Protein 2QR3 (pdb70)

Radius of gyration: 12.75 Å; Cα contacts (8 Å, |Δi|>4): 205; chains: 1; bounding box: 30×34×29 Å

B-factor: mean 24.42, std 6.87, range [12.03, 46.84]

Organism: Bacteroides fragilis (strain YCH46) (NCBI:txid295405)

Secondary structure (DSSP, 8-state):
---EEEEE-S-HHHHHHHHHHHTTTSSEEEEE--HHHHHHHHHHS-EEEEEEETTTT---HHHHHHHHHHH-TT--EEEEEEGGGHHHHHHHHHTT--EEEEESPPHHHHHHHHHHHHT--

InterPro domains:
  IPR001789 Signal transduction response regulator, receiver domain [PF00072] (4-118)
  IPR001789 Signal transduction response regulator, receiver domain [PS50110] (3-122)
  IPR001789 Signal transduction response regulator, receiver domain [SM00448] (2-118)
  IPR002078 RNA polymerase sigma factor 54 interaction domain [PF00158] (146-310)
  IPR002078 RNA polymerase sigma factor 54 interaction domain [PS50045] (144-373)
  IPR002197 DNA binding HTH domain, Fis-type [PF02954] (400-441)
  IPR002197 DNA binding HTH domain, Fis-type [PR01590] (407-424)
  IPR002197 DNA binding HTH domain, Fis-type [PR01590] (424-443)
  IPR003593 AAA+ ATPase domain [SM00382] (164-307)
  IPR009057 Homedomain-like superfamily [SSF46689] (357-443)
  IPR011006 CheY-like superfamily [SSF52172] (2-188)
  IPR027417 P-loop containing nucleoside triphosphate hydrolase [G3DSA:3.40.50.300] (145-315)
  IPR027417 P-loop containing nucleoside triphosphate hydrolase [SSF52540] (145-385)
  IPR058031 NorR-like, AAA+ ATPase lid domain [PF25601] (316-399)

CATH classification: 3.40.50.2300

Sequence (121 aa):
SLGTIIIVDDNKGVLTAVQLLLKNHFSKVITLSSPVSLSTVLREENNPEVVLLDMNFTSNEGLFWLHEIKRQYRDLPVVLFTAYADIDLAVRGIKEGASDFVVKPWDNQKLLE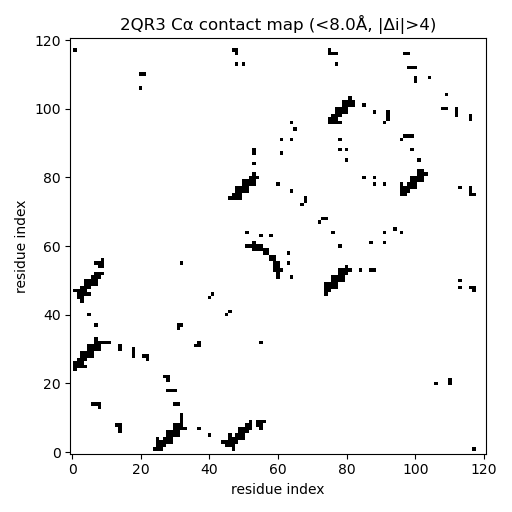TLLNNAASQA

Foldseek 3Di:
DAEEEEEEDPDVVVVVVVCVLCVPPYPYYHYDQDPVVVVVCLVPGPHLEYEAEQARPVVGRLVVLLVSCVVVVLHAYEYEEEPVCVVVNVVSVVVPHQYYAYPVGDSVVVNVSRVVSSDDD

Structure (mmCIF, N/CA/C/O backbone):
data_2QR3
#
_entry.id   2QR3
#
_cell.length_a   56.044
_cell.length_b   56.044
_cell.length_c   73.622
_cell.angle_alpha   90.000
_cell.angle_beta   90.000
_cell.angle_gamma   120.000
#
_symmetry.space_group_name_H-M   'P 31 2 1'
#
loop_
_entity.id
_entity.type
_entity.pdbx_description
1 polymer 'Two-component system response regulator'
2 water water
#
loop_
_atom_site.group_PDB
_atom_site.id
_atom_site.type_symbol
_atom_site.label_atom_id
_atom_site.label_alt_id
_atom_site.label_comp_id
_atom_site.label_asym_id
_atom_site.label_entity_id
_atom_site.label_seq_id
_atom_site.pdbx_PDB_ins_code
_atom_site.Cartn_x
_atom_site.Cartn_y
_atom_site.Cartn_z
_atom_site.occupancy
_atom_site.B_iso_or_equiv
_atom_site.auth_seq_id
_atom_site.auth_comp_id
_atom_site.auth_asym_id
_atom_site.auth_atom_id
_atom_site.pdbx_PDB_model_num
ATOM 1 N N . SER A 1 2 ? -14.405 -3.285 26.896 1.00 34.16 0 SER A N 1
ATOM 2 C CA . SER A 1 2 ? -14.784 -2.702 28.234 1.00 34.20 0 SER A CA 1
ATOM 3 C C . SER A 1 2 ? -15.031 -1.196 28.110 1.00 33.99 0 SER A C 1
ATOM 4 O O . SER A 1 2 ? -14.743 -0.6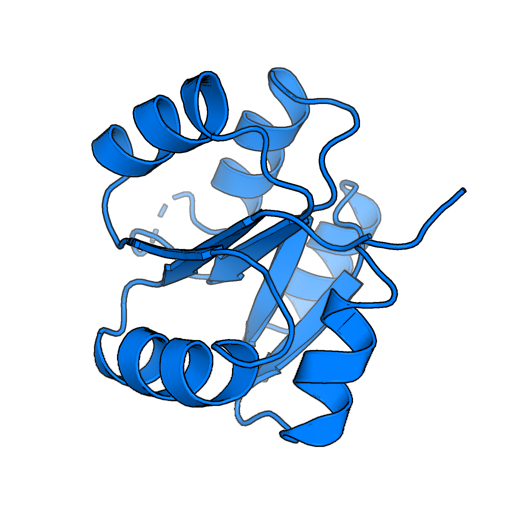14 27.054 1.00 34.64 0 SER A O 1
ATOM 7 N N . LEU A 1 3 ? -15.548 -0.577 29.176 1.00 33.15 1 LEU A N 1
ATOM 8 C CA . LEU A 1 3 ? -15.804 0.882 29.224 1.00 32.64 1 LEU A CA 1
ATOM 9 C C . LEU A 1 3 ? -14.913 1.595 30.213 1.00 31.14 1 LEU A C 1
ATOM 10 O O . LEU A 1 3 ? -14.948 1.308 31.408 1.00 31.58 1 LEU A O 1
ATOM 15 N N . GLY A 1 4 ? -14.155 2.562 29.721 1.00 28.80 2 GLY A N 1
ATOM 16 C CA . GLY A 1 4 ? -13.189 3.249 30.549 1.00 26.87 2 GLY A CA 1
ATOM 17 C C . GLY A 1 4 ? -13.777 4.518 31.105 1.00 25.46 2 GLY A C 1
ATOM 18 O O . GLY A 1 4 ? -14.818 4.498 31.753 1.00 25.13 2 GLY A O 1
ATOM 19 N N . THR A 1 5 ? -13.094 5.622 30.830 1.00 22.84 3 THR A N 1
ATOM 20 C CA . THR A 1 5 ? -13.338 6.863 31.523 1.00 21.32 3 THR A CA 1
ATOM 21 C C . THR A 1 5 ? -14.263 7.767 30.714 1.00 19.88 3 THR A C 1
ATOM 22 O O . THR A 1 5 ? -14.169 7.806 29.494 1.00 19.56 3 THR A O 1
ATOM 26 N N . ILE A 1 6 ? -15.153 8.484 31.410 1.00 17.47 4 ILE A N 1
ATOM 27 C CA . ILE A 1 6 ? -15.950 9.565 30.790 1.00 16.38 4 ILE A CA 1
ATOM 28 C C . ILE A 1 6 ? -15.649 10.862 31.516 1.00 15.70 4 ILE A C 1
ATOM 29 O O . ILE A 1 6 ? -15.461 10.859 32.732 1.00 15.68 4 ILE A O 1
ATOM 34 N N . ILE A 1 7 ? -15.575 11.963 30.772 1.00 14.83 5 ILE A N 1
ATOM 35 C CA . ILE A 1 7 ? -15.384 13.289 31.376 1.00 15.17 5 ILE A CA 1
ATOM 36 C C . ILE A 1 7 ? -16.723 14.046 31.165 1.00 15.16 5 ILE A C 1
ATOM 37 O O . ILE A 1 7 ? -17.254 14.092 30.050 1.00 16.25 5 ILE A O 1
ATOM 42 N N . ILE A 1 8 ? -17.247 14.625 32.239 1.00 14.74 6 ILE A N 1
ATOM 43 C CA . ILE A 1 8 ? -18.425 15.498 32.168 1.00 15.18 6 ILE A CA 1
ATOM 44 C C . ILE A 1 8 ? -18.015 16.934 32.491 1.00 15.62 6 ILE A C 1
ATOM 45 O O . ILE A 1 8 ? -17.392 17.198 33.547 1.00 16.35 6 ILE A O 1
ATOM 50 N N . VAL A 1 9 ? -18.366 17.847 31.594 1.00 15.50 7 VAL A N 1
ATOM 51 C CA . VAL A 1 9 ? -17.924 19.226 31.661 1.00 16.38 7 VAL A CA 1
ATOM 52 C C . VAL A 1 9 ? -19.206 20.047 31.757 1.00 16.90 7 VAL A C 1
ATOM 53 O O . VAL A 1 9 ? -19.997 20.093 30.806 1.00 16.30 7 VAL A O 1
ATOM 57 N N . ASP A 1 10 ? -19.409 20.715 32.888 1.00 17.14 8 ASP A N 1
ATOM 58 C CA . ASP A 1 10 ? -20.648 21.511 33.048 1.00 18.44 8 ASP A CA 1
ATOM 59 C C . ASP A 1 10 ? -20.413 22.585 34.113 1.00 19.60 8 ASP A C 1
ATOM 60 O O . ASP A 1 10 ? -19.684 22.347 35.086 1.00 19.78 8 ASP A O 1
ATOM 65 N N . ASP A 1 11 ? -21.019 23.753 33.897 1.00 21.40 9 ASP A N 1
ATOM 66 C CA . ASP A 1 11 ? -20.950 24.900 34.812 1.00 22.40 9 ASP A CA 1
ATOM 67 C C . ASP A 1 11 ? -21.798 24.669 36.058 1.00 22.93 9 ASP A C 1
ATOM 68 O O . ASP A 1 11 ? -21.587 25.332 37.083 1.00 24.27 9 ASP A O 1
ATOM 73 N N . ASN A 1 12 ? -22.758 23.753 35.956 1.00 20.94 10 ASN A N 1
ATOM 74 C CA . ASN A 1 12 ? -23.778 23.553 36.989 1.00 20.48 10 ASN A CA 1
ATOM 75 C C . ASN A 1 12 ? -23.377 22.374 37.852 1.00 19.69 10 ASN A C 1
ATOM 76 O O . ASN A 1 12 ? -23.362 21.223 37.397 1.00 18.41 10 ASN A O 1
ATOM 81 N N . LYS A 1 13 ? -22.979 22.662 39.098 1.00 20.14 11 LYS A N 1
ATOM 82 C CA . LYS A 1 13 ? -22.450 21.602 39.963 1.00 19.78 11 LYS A CA 1
ATOM 83 C C . LYS A 1 13 ? -23.497 20.542 40.246 1.00 18.17 11 LYS A C 1
ATOM 84 O O . LYS A 1 13 ? -23.160 19.371 40.434 1.00 17.36 11 LYS A O 1
ATOM 90 N N . GLY A 1 14 ? -24.773 20.930 40.227 1.00 17.32 12 GLY A N 1
ATOM 91 C CA . GLY A 1 14 ? -25.860 19.967 40.496 1.00 16.90 12 GLY A CA 1
ATOM 92 C C . GLY A 1 14 ? -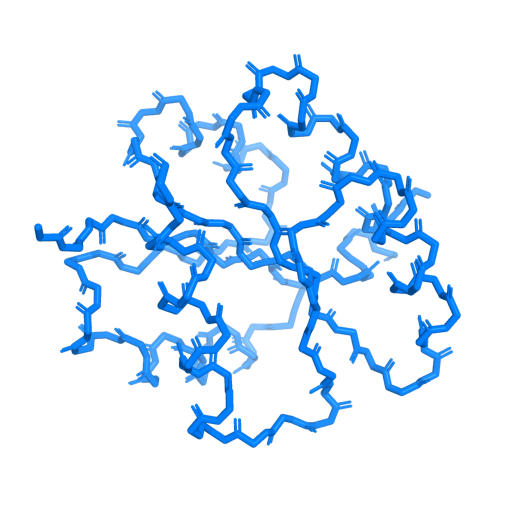25.992 18.969 39.370 1.00 17.01 12 GLY A C 1
ATOM 93 O O . GLY A 1 14 ? -26.320 17.804 39.585 1.00 15.97 12 GLY A O 1
ATOM 94 N N . VAL A 1 15 ? -25.729 19.440 38.149 1.00 16.05 13 VAL A N 1
ATOM 95 C CA . VAL A 1 15 ? -25.801 18.543 36.973 1.00 17.29 13 VAL A CA 1
ATOM 96 C C . VAL A 1 15 ? -24.681 17.524 37.116 1.00 1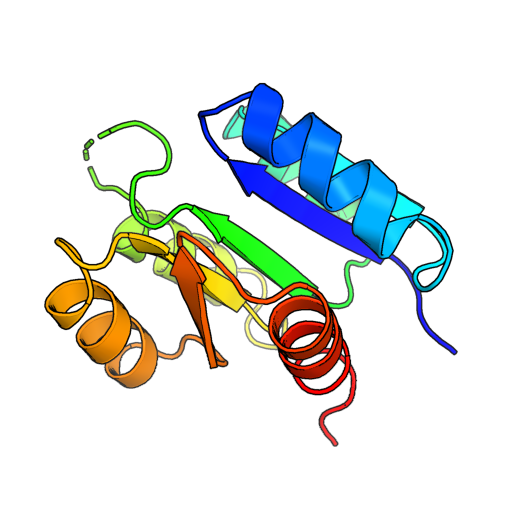7.53 13 VAL A C 1
ATOM 97 O O . VAL A 1 15 ? -24.898 16.309 36.955 1.00 17.30 13 VAL A O 1
ATOM 101 N N . LEU A 1 16 ? -23.495 18.002 37.500 1.00 17.40 14 LEU A N 1
ATOM 102 C CA . LEU A 1 16 ? -22.361 17.097 37.744 1.00 17.20 14 LEU A CA 1
ATOM 103 C C . LEU A 1 16 ? -22.668 16.062 38.826 1.00 17.85 14 LEU A C 1
ATOM 104 O O . LEU A 1 16 ? -22.416 14.876 38.644 1.00 18.69 14 LEU A O 1
ATOM 109 N N . THR A 1 17 ? -23.228 16.511 39.943 1.00 17.22 15 THR A N 1
ATOM 110 C CA . THR A 1 17 ? -23.668 15.589 40.996 1.00 17.58 15 THR A CA 1
ATOM 111 C C . THR A 1 17 ? -24.628 14.530 40.438 1.00 17.27 15 THR A C 1
ATOM 112 O O . THR A 1 17 ? -24.439 13.333 40.680 1.00 17.10 15 THR A O 1
ATOM 116 N N . ALA A 1 18 ? -25.635 14.965 39.683 1.00 16.53 16 ALA A N 1
ATOM 117 C CA . ALA A 1 18 ? -26.652 14.039 39.174 1.00 17.29 16 ALA A CA 1
ATOM 118 C C . ALA A 1 18 ? -26.046 13.068 38.175 1.00 18.03 16 ALA A C 1
ATOM 119 O O . ALA A 1 18 ? -26.331 11.892 38.191 1.00 18.01 16 ALA A O 1
ATOM 121 N N . VAL A 1 19 ? -25.226 13.569 37.260 1.00 19.03 17 VAL A N 1
ATOM 122 C CA . VAL A 1 19 ? -24.772 12.706 36.175 1.00 19.79 17 VAL A CA 1
ATOM 123 C C . VAL A 1 19 ? -23.777 11.685 36.710 1.00 21.30 17 VAL A C 1
ATOM 124 O O . VAL A 1 19 ? -23.783 10.514 36.284 1.00 21.59 17 VAL A O 1
ATOM 128 N N . GLN A 1 20 ? -22.949 12.121 37.663 1.00 22.50 18 GLN A N 1
ATOM 129 C CA . GLN A 1 20 ? -21.969 11.243 38.317 1.00 25.13 18 GLN A CA 1
ATOM 130 C C . GLN A 1 20 ? -22.733 10.080 38.930 1.00 25.38 18 GLN A C 1
ATOM 131 O O . GLN A 1 20 ? -22.400 8.905 38.705 1.00 25.41 18 GLN A O 1
ATOM 137 N N . LEU A 1 21 ? -23.785 10.404 39.679 1.00 23.82 19 LEU A N 1
ATOM 138 C CA . LEU A 1 21 ? -24.607 9.371 40.298 1.00 25.18 19 LEU A CA 1
ATOM 139 C C . LEU A 1 21 ? -25.200 8.417 39.265 1.00 24.35 19 LEU A C 1
ATOM 140 O O . LEU A 1 21 ? -25.256 7.202 39.482 1.00 24.66 19 LEU A O 1
ATOM 145 N N . LEU A 1 22 ? -25.650 8.953 38.129 1.00 24.38 20 LEU A N 1
ATOM 146 C CA . LEU A 1 22 ? -26.274 8.139 37.114 1.00 23.99 20 LEU A CA 1
ATOM 147 C C . LEU A 1 22 ? -25.273 7.240 36.392 1.00 25.22 20 LEU A C 1
ATOM 148 O O . LEU A 1 22 ? -25.630 6.139 35.968 1.00 26.19 20 LEU A O 1
ATOM 153 N N . LEU A 1 23 ? -24.025 7.702 36.233 1.00 24.73 21 LEU A N 1
ATOM 154 C CA . LEU A 1 23 ? -23.085 6.998 35.352 1.00 25.41 21 LEU A CA 1
ATOM 155 C C . LEU A 1 23 ? -22.035 6.164 36.071 1.00 26.64 21 LEU A C 1
ATOM 156 O O . LEU A 1 23 ? -21.379 5.337 35.414 1.00 26.79 21 LEU A O 1
ATOM 161 N N . LYS A 1 24 ? -21.864 6.436 37.380 1.00 27.79 22 LYS A N 1
ATOM 162 C CA . LYS A 1 24 ? -20.897 5.796 38.322 1.00 30.55 22 LYS A CA 1
ATOM 163 C C . LYS A 1 24 ? -20.769 4.284 38.118 1.00 30.91 22 LYS A C 1
ATOM 164 O O . LYS A 1 24 ? -19.704 3.693 38.321 1.00 29.74 22 LYS A O 1
ATOM 170 N N . ASN A 1 25 ? -21.877 3.644 37.769 1.00 31.66 23 ASN A N 1
ATOM 171 C CA . ASN A 1 25 ? -21.896 2.186 37.782 1.00 33.24 23 ASN A CA 1
ATOM 172 C C . ASN A 1 25 ? -21.832 1.542 36.420 1.00 33.01 23 ASN A C 1
ATOM 173 O O . ASN A 1 25 ? -21.989 0.314 36.283 1.00 33.49 23 ASN A O 1
ATOM 178 N N . HIS A 1 26 ? -21.577 2.376 35.416 1.00 31.79 24 HIS A N 1
ATOM 179 C CA . HIS A 1 26 ? -21.410 1.918 34.054 1.00 32.03 24 HIS A CA 1
ATOM 180 C C . HIS A 1 26 ? -19.995 2.124 33.569 1.00 30.73 24 HIS A C 1
ATOM 181 O O . HIS A 1 26 ? -19.374 1.197 33.032 1.00 32.00 24 HIS A O 1
ATOM 188 N N . PHE A 1 27 ? -19.464 3.321 33.783 1.00 28.63 25 PHE A N 1
ATOM 189 C CA . PHE A 1 27 ? -18.113 3.636 33.355 1.00 26.51 25 PHE A CA 1
ATOM 190 C C . PHE A 1 27 ? -17.148 3.316 34.475 1.00 26.93 25 PHE A C 1
ATOM 191 O O . PHE A 1 27 ? -17.513 3.384 35.650 1.00 27.42 25 PHE A O 1
ATOM 199 N N . SER A 1 28 ? -15.911 2.990 34.120 1.00 27.35 26 SER A N 1
ATOM 200 C CA . SER A 1 28 ? -14.875 2.677 35.119 1.00 28.55 26 SER A CA 1
ATOM 201 C C . SER A 1 28 ? -14.523 3.885 35.971 1.00 28.33 26 SER A C 1
ATOM 202 O O . SER A 1 28 ? -14.214 3.743 37.158 1.00 28.26 26 SER A O 1
ATOM 205 N N . LYS A 1 29 ? -14.563 5.073 35.354 1.00 26.48 27 LYS A N 1
ATOM 206 C CA . LYS A 1 29 ? -14.252 6.311 36.056 1.00 25.13 27 LYS A CA 1
ATOM 207 C C . LYS A 1 29 ? -15.132 7.416 35.479 1.00 23.78 27 LYS A C 1
ATOM 208 O O . LYS A 1 29 ? -15.267 7.526 34.256 1.00 22.96 27 LYS A O 1
ATOM 214 N N . VAL A 1 30 ? -15.709 8.223 36.364 1.00 21.55 28 VAL A N 1
ATOM 215 C CA . VAL A 1 30 ? -16.485 9.373 35.948 1.00 20.14 28 VAL A CA 1
ATOM 216 C C . VAL A 1 30 ? -15.767 10.598 36.502 1.00 20.22 28 VAL A C 1
ATOM 217 O O . VAL A 1 30 ? -15.707 10.779 37.721 1.00 20.35 28 VAL A O 1
ATOM 221 N N . ILE A 1 31 ? -15.237 11.425 35.609 1.00 18.87 29 ILE A N 1
ATOM 222 C CA . ILE A 1 31 ? -14.565 12.655 35.994 1.00 18.17 29 ILE A CA 1
ATOM 223 C C . ILE A 1 31 ? -15.494 13.832 35.695 1.00 18.79 29 ILE A C 1
ATOM 224 O O . ILE A 1 31 ? -15.972 13.971 34.568 1.00 20.07 29 ILE A O 1
ATOM 229 N N . THR A 1 32 ? -15.758 14.661 36.698 1.00 18.25 30 THR A N 1
ATOM 230 C CA . THR A 1 32 ? -16.600 15.846 36.496 1.00 18.02 30 THR A CA 1
ATOM 231 C C . THR A 1 32 ? -15.75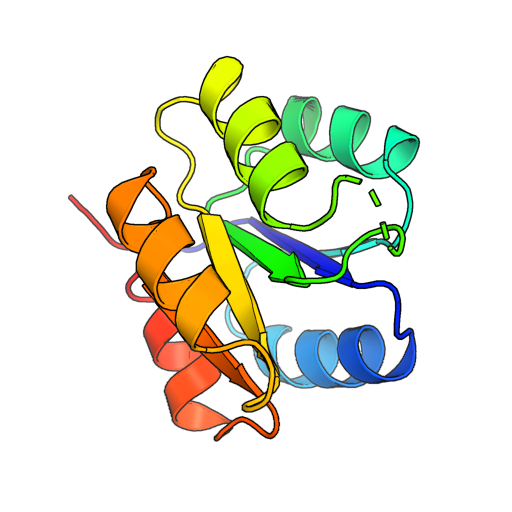2 17.076 36.728 1.00 18.94 30 THR A C 1
ATOM 232 O O . THR A 1 32 ? -14.895 17.090 37.640 1.00 19.81 30 THR A O 1
ATOM 236 N N . LEU A 1 33 ? -15.966 18.110 35.927 1.00 17.32 31 LEU A N 1
ATOM 237 C CA . LEU A 1 33 ? -15.186 19.357 36.097 1.00 18.48 31 LEU A CA 1
ATOM 238 C C . LEU A 1 33 ? -15.914 20.564 35.525 1.00 19.51 31 LEU A C 1
ATOM 239 O O . LEU A 1 33 ? -16.847 20.398 34.758 1.00 17.30 31 LEU A O 1
ATOM 244 N N . SER A 1 34 ? -15.475 21.766 35.901 1.00 20.14 32 SER A N 1
ATOM 245 C CA . SER A 1 34 ? -16.056 22.997 35.387 1.00 22.24 32 SER A CA 1
ATOM 246 C C . SER A 1 34 ? -14.956 23.984 34.945 1.00 22.93 32 SER A C 1
ATOM 247 O O . SER A 1 34 ? -15.230 25.152 34.646 1.00 24.59 32 SER A O 1
ATOM 250 N N . SER A 1 35 ? -13.718 23.504 34.881 1.00 22.69 33 SER A N 1
ATOM 251 C CA . SER A 1 35 ? -12.563 24.347 34.572 1.00 24.20 33 SER A CA 1
ATOM 252 C C . SER A 1 35 ? -11.881 23.989 33.248 1.00 23.15 33 SER A C 1
ATOM 253 O O . SER A 1 35 ? -11.508 22.847 33.066 1.00 23.81 33 SER A O 1
ATOM 256 N N . PRO A 1 36 ? -11.654 24.977 32.350 1.00 23.50 34 PRO A N 1
ATOM 257 C CA . PRO A 1 36 ? -10.877 24.741 31.132 1.00 22.63 34 PRO A CA 1
ATOM 258 C C . PRO A 1 36 ? -9.479 24.168 31.433 1.00 21.32 34 PRO A C 1
ATOM 259 O O . PRO A 1 36 ? -8.989 23.297 30.708 1.00 19.82 34 PRO A O 1
ATOM 263 N N . VAL A 1 37 ? -8.834 24.672 32.483 1.00 20.98 35 VAL A N 1
ATOM 264 C CA . VAL A 1 37 ? -7.496 24.191 32.821 1.00 21.34 35 VAL A CA 1
ATOM 265 C C . VAL A 1 37 ? -7.527 22.703 33.231 1.00 21.58 35 VAL A C 1
ATOM 266 O O . VAL A 1 37 ? -6.727 21.907 32.726 1.00 21.20 35 VAL A O 1
ATOM 270 N N . SER A 1 38 ? -8.440 22.340 34.135 1.00 21.39 36 SER A N 1
ATOM 271 C CA . SER A 1 38 ? -8.675 20.936 34.495 1.00 22.30 36 SER A CA 1
ATOM 272 C C . SER A 1 38 ? -8.986 20.080 33.277 1.00 20.55 36 SER A C 1
ATOM 273 O O . SER A 1 38 ? -8.477 18.969 33.173 1.00 21.14 36 SER A O 1
ATOM 276 N N . LEU A 1 39 ? -9.839 20.578 32.390 1.00 20.51 37 LEU A N 1
ATOM 277 C CA . LEU A 1 39 ? -10.186 19.831 31.167 1.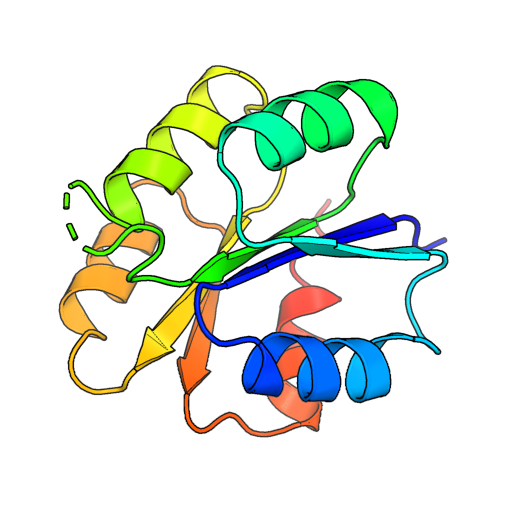00 20.33 37 LEU A CA 1
ATOM 278 C C . LEU A 1 39 ? -8.907 19.456 30.363 1.00 19.51 37 LEU A C 1
ATOM 279 O O . LEU A 1 39 ? -8.751 18.327 29.938 1.00 18.32 37 LEU A O 1
ATOM 284 N N . SER A 1 40 ? -8.012 20.419 30.127 1.00 19.87 38 SER A N 1
ATOM 285 C CA . SER A 1 40 ? -6.784 20.112 29.375 1.00 20.85 38 SER A CA 1
ATOM 286 C C . SER A 1 40 ? -5.960 18.945 30.009 1.00 20.86 38 SER A C 1
ATOM 287 O O . SER A 1 40 ? -5.492 18.017 29.313 1.00 21.01 38 SER A O 1
ATOM 290 N N . THR A 1 41 ? -5.846 18.949 31.332 1.00 21.65 39 THR A N 1
ATOM 291 C CA . THR A 1 41 ? -5.072 17.902 32.033 1.00 22.43 39 THR A CA 1
ATOM 292 C C . THR A 1 41 ? -5.721 16.527 31.852 1.00 22.58 39 THR A C 1
ATOM 293 O O . THR A 1 41 ? -5.086 15.579 31.385 1.00 21.68 39 THR A O 1
ATOM 297 N N . VAL A 1 42 ? -7.010 16.434 32.159 1.00 22.39 40 VAL A N 1
ATOM 298 C CA . VAL A 1 42 ? -7.686 15.146 32.092 1.00 22.15 40 VAL A CA 1
ATOM 299 C C . VAL A 1 42 ? -7.753 14.572 30.685 1.00 22.32 40 VAL A C 1
ATOM 300 O O . VAL A 1 42 ? -7.630 13.366 30.522 1.00 23.69 40 VAL A O 1
ATOM 304 N N . LEU A 1 43 ? -7.944 15.414 29.659 1.00 21.44 41 LEU A N 1
ATOM 305 C CA . LEU A 1 43 ? -7.951 14.927 28.279 1.00 21.64 41 LEU A CA 1
ATOM 306 C C . LEU A 1 43 ? -6.632 14.250 27.897 1.00 23.05 41 LEU A C 1
ATOM 307 O O . LEU A 1 43 ? -6.622 13.271 27.140 1.00 21.13 41 LEU A O 1
ATOM 312 N N . ARG A 1 44 ? -5.536 14.788 28.417 1.00 23.46 42 ARG A N 1
ATOM 313 C CA . ARG A 1 44 ? -4.196 14.286 28.104 1.00 25.17 42 ARG A CA 1
ATOM 314 C C . ARG A 1 44 ? -3.897 12.990 28.847 1.00 25.60 42 ARG A C 1
ATOM 315 O O . ARG A 1 44 ? -3.345 12.041 28.272 1.00 25.72 42 ARG A O 1
ATOM 323 N N . GLU A 1 45 ? -4.257 12.972 30.120 1.00 25.68 43 GLU A N 1
ATOM 324 C CA . GLU A 1 45 ? -3.815 11.925 31.033 1.00 26.46 43 GLU A CA 1
ATOM 325 C C . GLU A 1 45 ? -4.770 10.775 31.238 1.00 26.55 43 GLU A C 1
ATOM 326 O O . GLU A 1 45 ? -4.333 9.681 31.642 1.00 26.06 43 GLU A O 1
ATOM 332 N N . GLU A 1 46 ? -6.063 11.000 30.990 1.00 25.62 44 GLU A N 1
ATOM 333 C CA . GLU A 1 46 ? -7.079 10.028 31.412 1.00 25.88 44 GLU A CA 1
ATOM 334 C C . GLU A 1 46 ? -7.674 9.093 30.351 1.00 25.67 44 GLU A C 1
ATOM 335 O O . GLU A 1 46 ? -8.569 8.307 30.673 1.00 26.88 44 GLU A O 1
ATOM 341 N N . ASN A 1 47 ? -7.177 9.168 29.123 1.00 25.06 45 ASN A N 1
ATOM 342 C CA A ASN A 1 47 ? -7.656 8.347 28.000 0.50 24.74 45 ASN A CA 1
ATOM 343 C CA B ASN A 1 47 ? -7.645 8.317 28.023 0.50 24.72 45 ASN A CA 1
ATOM 344 C C . ASN A 1 47 ? -9.181 8.208 27.977 1.00 24.05 45 ASN A C 1
ATOM 345 O O . ASN A 1 47 ? -9.735 7.099 28.026 1.00 24.30 45 ASN A O 1
ATOM 354 N N . PRO A 1 48 ? -9.886 9.361 27.907 1.00 22.73 46 PRO A N 1
ATOM 355 C CA . PRO A 1 48 ? -11.350 9.307 27.935 1.00 21.41 46 PRO A CA 1
ATOM 356 C C . PRO A 1 48 ? -11.932 8.608 26.723 1.00 20.82 46 PRO A C 1
ATOM 357 O O . PRO A 1 48 ? -11.357 8.687 25.636 1.00 20.92 46 PRO A O 1
ATOM 361 N N . GLU A 1 49 ? -13.054 7.927 26.922 1.00 19.79 47 GLU A N 1
ATOM 362 C CA . GLU A 1 49 ? -13.800 7.306 25.830 1.00 20.57 47 GLU A CA 1
ATOM 363 C C . GLU A 1 49 ? -14.887 8.201 25.231 1.00 18.59 47 GLU A C 1
ATOM 364 O O . GLU A 1 49 ? -15.300 7.993 24.109 1.00 17.96 47 GLU A O 1
ATOM 370 N N . VAL A 1 50 ? -15.324 9.195 25.995 1.00 16.94 48 VAL A N 1
ATOM 371 C CA . VAL A 1 50 ? -16.341 10.131 25.511 1.00 15.22 48 VAL A CA 1
ATOM 372 C C . VAL A 1 50 ? -16.297 11.351 26.467 1.00 15.96 48 VAL A C 1
ATOM 373 O O . VAL A 1 50 ? -15.855 11.208 27.624 1.00 15.12 48 VAL A O 1
ATOM 377 N N . VAL A 1 51 ? -16.715 12.525 25.971 1.00 14.81 49 VAL A N 1
ATOM 378 C CA . VAL A 1 51 ? -16.836 13.726 26.791 1.00 14.25 49 VAL A CA 1
ATOM 379 C C . VAL A 1 51 ? -18.286 14.156 26.660 1.00 13.85 49 VAL A C 1
ATOM 380 O O . VAL A 1 51 ? -18.814 14.226 25.532 1.00 15.45 49 VAL A O 1
ATOM 384 N N . LEU A 1 52 ? -18.939 14.441 27.784 1.00 13.16 50 LEU A N 1
ATOM 385 C CA . LEU A 1 52 ? -20.274 15.077 27.766 1.00 14.08 50 LEU A CA 1
ATOM 386 C C . LEU A 1 52 ? -20.046 16.558 28.059 1.00 13.97 50 LEU A C 1
ATOM 387 O O . LEU A 1 52 ? -19.565 16.914 29.159 1.00 13.92 50 LEU A O 1
ATOM 392 N N . LEU A 1 53 ? -20.356 17.405 27.079 1.00 14.12 51 LEU A N 1
ATOM 393 C CA . LEU A 1 53 ? -20.007 18.833 27.111 1.00 15.18 51 LEU A CA 1
ATOM 394 C C . LEU A 1 53 ? -21.234 19.773 27.141 1.00 15.59 51 LEU A C 1
ATOM 395 O O . LEU A 1 53 ? -22.039 19.832 26.188 1.00 15.37 51 LEU A O 1
ATOM 400 N N . ASP A 1 54 ? -21.312 20.562 28.217 1.00 15.94 52 ASP A N 1
ATOM 401 C CA . ASP A 1 54 ? -22.322 21.618 28.411 1.00 17.75 52 ASP A CA 1
ATOM 402 C C . ASP A 1 54 ? -22.283 22.609 27.239 1.00 17.59 52 ASP A C 1
ATOM 403 O O . ASP A 1 54 ? -21.250 23.184 26.930 1.00 16.77 52 ASP A O 1
ATOM 408 N N . MET A 1 55 ? -23.440 22.807 26.609 1.00 19.03 53 MET A N 1
ATOM 409 C CA . MET A 1 55 ? -23.590 23.685 25.455 1.00 22.38 53 MET A CA 1
ATOM 410 C C . MET A 1 55 ? -23.169 25.104 25.849 1.00 24.08 53 MET A C 1
ATOM 411 O O . MET A 1 55 ? -22.725 25.896 25.002 1.00 25.23 53 MET A O 1
ATOM 416 N N . ASN A 1 56 ? -23.312 25.421 27.131 1.00 24.04 54 ASN A N 1
ATOM 417 C CA . ASN A 1 56 ? -23.061 26.777 27.626 1.00 26.38 54 ASN A CA 1
ATOM 418 C C . ASN A 1 56 ? -21.796 26.865 28.459 1.00 26.46 54 ASN A C 1
ATOM 419 O O . ASN A 1 56 ? -21.597 27.830 29.213 1.00 27.74 54 ASN A O 1
ATOM 424 N N . PHE A 1 57 ? -20.941 25.857 28.349 1.00 26.17 55 PHE A N 1
ATOM 425 C CA . PHE A 1 57 ? -19.714 25.820 29.137 1.00 27.10 55 PHE A CA 1
ATOM 426 C C . PHE A 1 57 ? -18.981 27.167 29.059 1.00 29.07 55 PHE A C 1
ATOM 427 O O . PHE A 1 57 ? -18.696 27.657 27.960 1.00 28.93 55 PHE A O 1
ATOM 435 N N . THR A 1 58 ? -18.668 27.740 30.224 1.00 30.74 56 THR A N 1
ATOM 436 C CA . THR A 1 58 ? -17.976 29.062 30.350 1.00 32.19 56 THR A CA 1
ATOM 437 C C . THR A 1 58 ? -18.782 30.273 29.849 1.00 33.86 56 THR A C 1
ATOM 438 O O . THR A 1 58 ? -18.195 31.297 29.482 1.00 34.33 56 THR A O 1
ATOM 442 N N . SER A 1 59 ? -20.110 30.175 29.865 1.00 35.16 57 SER A N 1
ATOM 443 C CA . SER A 1 59 ? -20.972 31.249 29.342 1.00 36.63 57 SER A CA 1
ATOM 444 C C . SER A 1 59 ? -20.909 32.493 30.231 1.00 37.45 57 SER A C 1
ATOM 445 O O . SER A 1 59 ? -20.889 32.371 31.466 1.00 38.59 57 SER A O 1
ATOM 448 N N . ASN A 1 65 ? -17.932 32.804 23.550 1.00 38.63 63 ASN A N 1
ATOM 449 C CA . ASN A 1 65 ? -17.406 31.447 23.323 1.00 38.74 63 ASN A CA 1
ATOM 450 C C . ASN A 1 65 ? -18.031 30.459 24.293 1.00 38.19 63 ASN A C 1
ATOM 451 O O . ASN A 1 65 ? -17.938 30.629 25.511 1.00 38.01 63 ASN A O 1
ATOM 456 N N . GLU A 1 66 ? -18.675 29.425 23.760 1.00 36.64 64 GLU A N 1
ATOM 457 C CA . GLU A 1 66 ? -19.319 28.465 24.631 1.00 35.13 64 GLU A CA 1
ATOM 458 C C . GLU A 1 66 ? -19.066 27.033 24.169 1.00 32.73 64 GLU A C 1
ATOM 459 O O . GLU A 1 66 ? -17.941 26.670 23.838 1.00 30.75 64 GLU A O 1
ATOM 465 N N . GLY A 1 67 ? -20.115 26.222 24.172 1.00 31.36 65 GLY A N 1
ATOM 466 C CA . GLY A 1 67 ? -19.991 24.811 23.816 1.00 29.12 65 GLY A CA 1
ATOM 467 C C . GLY A 1 67 ? -19.371 24.554 22.464 1.00 27.78 65 GLY A C 1
ATOM 468 O O . GLY A 1 67 ? -18.536 23.650 22.331 1.00 27.99 65 GLY A O 1
ATOM 469 N N . LEU A 1 68 ? -19.775 25.327 21.450 1.00 26.50 66 LEU A N 1
ATOM 470 C CA . LEU A 1 68 ? -19.262 25.070 20.095 1.00 25.13 66 LEU A CA 1
ATOM 471 C C . LEU A 1 68 ? -17.762 25.335 20.005 1.00 24.45 66 LEU A C 1
ATOM 472 O O . LEU A 1 68 ? -17.011 24.588 19.388 1.00 22.33 66 LEU A O 1
ATOM 477 N N . PHE A 1 69 ? -17.330 26.410 20.654 1.00 24.62 67 PHE A N 1
ATOM 478 C CA . PHE A 1 69 ? -15.902 26.700 20.761 1.00 24.97 67 PHE A CA 1
ATOM 479 C C . PHE A 1 69 ? -15.121 25.540 21.380 1.00 24.52 67 PHE A C 1
ATOM 480 O O . PHE A 1 69 ? -14.102 25.083 20.836 1.00 23.64 67 PHE A O 1
ATOM 488 N N . TRP A 1 70 ? -15.607 25.040 22.516 1.00 24.33 68 TRP A N 1
ATOM 489 C CA . TRP A 1 70 ? -14.931 23.932 23.211 1.00 23.90 68 TRP A CA 1
ATOM 490 C C . TRP A 1 70 ? -14.983 22.623 22.438 1.00 23.02 68 TRP A C 1
ATOM 491 O O . TRP A 1 70 ? -14.039 21.834 22.448 1.00 21.88 68 TRP A O 1
ATOM 502 N N . LEU A 1 71 ? -16.089 22.387 21.738 1.00 21.41 69 LEU A N 1
ATOM 503 C CA . LEU A 1 71 ? -16.168 21.202 20.876 1.00 20.58 69 LEU A CA 1
ATOM 504 C C . LEU A 1 71 ? -15.034 21.261 19.872 1.00 20.96 69 LEU A C 1
ATOM 505 O O . LEU A 1 71 ? -14.335 20.272 19.610 1.00 20.14 69 LEU A O 1
ATOM 510 N N . HIS A 1 72 ? -14.838 22.441 19.304 1.00 20.50 70 HIS A N 1
ATOM 511 C CA . HIS A 1 72 ? -13.877 22.580 18.232 1.00 22.24 70 HIS A CA 1
ATOM 512 C C . HIS A 1 72 ? -12.463 22.357 18.752 1.00 21.62 70 HIS A C 1
ATOM 513 O O . HIS A 1 72 ? -11.640 21.728 18.100 1.00 21.55 70 HIS A O 1
ATOM 520 N N . GLU A 1 73 ? -12.196 22.894 19.930 1.00 22.48 71 GLU A N 1
ATOM 521 C CA . GLU A 1 73 ? -10.840 22.839 20.480 1.00 23.39 71 GLU A CA 1
ATOM 522 C C . GLU A 1 73 ? -10.505 21.428 20.895 1.00 23.29 71 GLU A C 1
ATOM 523 O O . GLU A 1 73 ? -9.409 20.947 20.652 1.00 25.03 71 GLU A O 1
ATOM 529 N N . ILE A 1 74 ? -11.472 20.732 21.489 1.00 23.62 72 ILE A N 1
ATOM 530 C CA . ILE A 1 74 ? -11.261 19.331 21.804 1.00 23.74 72 ILE A CA 1
ATOM 531 C C . ILE A 1 74 ? -11.002 18.525 20.536 1.00 24.91 72 ILE A C 1
ATOM 532 O O . ILE A 1 74 ? -10.065 17.737 20.483 1.00 25.90 72 ILE A O 1
ATOM 537 N N . LYS A 1 75 ? -11.810 18.720 19.490 1.00 25.65 73 LYS A N 1
ATOM 538 C CA . LYS A 1 75 ? -11.632 17.925 18.259 1.00 26.34 73 LYS A CA 1
ATOM 539 C C . LYS A 1 75 ? -10.320 18.266 17.546 1.00 26.98 73 LYS A C 1
ATOM 540 O O . LYS A 1 75 ? -9.745 17.439 16.847 1.00 27.31 73 LYS A O 1
ATOM 546 N N . ARG A 1 76 ? -9.842 19.488 17.736 1.00 27.14 74 ARG A N 1
ATOM 547 C CA . ARG A 1 76 ? -8.593 19.909 17.113 1.00 27.41 74 ARG A CA 1
ATOM 548 C C . ARG A 1 76 ? -7.426 19.032 17.572 1.00 27.57 74 ARG A C 1
ATOM 549 O O . ARG A 1 76 ? -6.582 18.627 16.767 1.00 27.93 74 ARG A O 1
ATOM 557 N N . GLN A 1 77 ? -7.384 18.755 18.870 1.00 26.40 75 GLN A N 1
ATOM 558 C CA . GLN A 1 77 ? -6.320 17.966 19.469 1.00 26.89 75 GLN A CA 1
ATOM 559 C C . GLN A 1 77 ? -6.618 16.469 19.535 1.00 27.41 75 GLN A C 1
ATOM 560 O O . GLN A 1 77 ? -5.699 15.641 19.413 1.00 28.19 75 GLN A O 1
ATOM 566 N N . TYR A 1 78 ? -7.882 16.119 19.772 1.00 26.34 76 TYR A N 1
ATOM 567 C CA . TYR A 1 78 ? -8.272 14.713 19.915 1.00 26.04 76 TYR A CA 1
ATOM 568 C C . TYR A 1 78 ? -9.340 14.356 18.875 1.00 26.34 76 TYR A C 1
ATOM 569 O O . TYR A 1 78 ? -10.525 14.253 19.165 1.00 25.12 76 TYR A O 1
ATOM 578 N N . ARG A 1 79 ? -8.888 14.184 17.632 1.00 26.63 77 ARG A N 1
ATOM 579 C CA . ARG A 1 79 ? -9.770 14.075 16.466 1.00 28.05 77 ARG A CA 1
ATOM 580 C C . ARG A 1 79 ? -10.769 12.931 16.572 1.00 27.32 77 ARG A C 1
ATOM 581 O O . ARG A 1 79 ? -11.897 13.033 16.097 1.00 28.73 77 ARG A O 1
ATOM 589 N N . ASP A 1 80 ? -10.363 11.861 17.243 1.00 26.43 78 ASP A N 1
ATOM 590 C CA . ASP A 1 80 ? -11.213 10.686 17.358 1.00 25.70 78 ASP A CA 1
ATOM 591 C C . ASP A 1 80 ? -11.981 10.548 18.689 1.00 24.49 78 ASP A C 1
ATOM 592 O O . ASP A 1 80 ? -12.689 9.553 18.904 1.00 24.74 78 ASP A O 1
ATOM 597 N N . LEU A 1 81 ? -11.897 11.552 19.557 1.00 21.75 79 LEU A N 1
ATOM 598 C CA . LEU A 1 81 ? -12.587 11.488 20.852 1.00 19.19 79 LEU A CA 1
ATOM 599 C C . LEU A 1 81 ? -14.048 11.932 20.687 1.00 18.87 79 LEU A C 1
ATOM 600 O O . LEU A 1 81 ? -14.296 13.084 20.308 1.00 19.10 79 LEU A O 1
ATOM 605 N N . PRO A 1 82 ? -15.025 11.019 20.904 1.00 18.45 80 PRO A N 1
ATOM 606 C CA . PRO A 1 82 ? -16.434 11.431 20.761 1.00 17.38 80 PRO A CA 1
ATOM 607 C C . PRO A 1 82 ? -16.814 12.509 21.774 1.00 16.34 80 PRO A C 1
ATOM 608 O O . PRO A 1 82 ? -16.491 12.365 22.951 1.00 16.18 80 PRO A O 1
ATOM 612 N N . VAL A 1 83 ? -17.486 13.556 21.291 1.00 15.36 81 VAL A N 1
ATOM 613 C CA . VAL A 1 83 ? -17.994 14.615 22.164 1.00 15.19 81 VAL A CA 1
ATOM 614 C C . VAL A 1 83 ? -19.493 14.678 21.993 1.00 15.45 81 VAL A C 1
ATOM 615 O O . VAL A 1 83 ? -19.997 14.817 20.845 1.00 15.98 81 VAL A O 1
ATOM 619 N N . VAL A 1 84 ? -20.212 14.540 23.105 1.00 14.84 82 VAL A N 1
ATOM 620 C CA . VAL A 1 84 ? -21.670 14.618 23.089 1.00 15.19 82 VAL A CA 1
ATOM 621 C C . VAL A 1 84 ? -22.048 15.954 23.758 1.00 15.71 82 VAL A C 1
ATOM 622 O O . VAL A 1 84 ? -21.612 16.210 24.861 1.00 15.13 82 VAL A O 1
ATOM 626 N N . LEU A 1 85 ? -22.829 16.788 23.077 1.00 15.43 83 LEU A N 1
ATOM 627 C CA . LEU A 1 85 ? -23.268 18.085 23.641 1.00 15.77 83 LEU A CA 1
ATOM 628 C C . LEU A 1 85 ? -24.467 17.876 24.567 1.00 15.83 83 LEU A C 1
ATOM 629 O O . LEU A 1 85 ? -25.339 17.046 24.282 1.00 15.73 83 LEU A O 1
ATOM 634 N N . PHE A 1 86 ? -24.517 18.642 25.671 1.00 16.28 84 PHE A N 1
ATOM 635 C CA . PHE A 1 86 ? -25.595 18.533 26.660 1.00 16.59 84 PHE A CA 1
ATOM 636 C C . PHE A 1 86 ? -26.281 19.896 26.562 1.00 17.34 84 PHE A C 1
ATOM 637 O O . PHE A 1 86 ? -25.682 20.926 26.937 1.00 17.27 84 PHE A O 1
ATOM 645 N N . THR A 1 87 ? -27.518 19.905 26.059 1.00 17.75 85 THR A N 1
ATOM 646 C CA . THR A 1 87 ? -28.141 21.157 25.626 1.00 18.91 85 THR A CA 1
ATOM 647 C C . THR A 1 87 ? -29.521 21.402 26.253 1.00 19.09 85 THR A C 1
ATOM 648 O O . THR A 1 87 ? -30.339 20.503 26.304 1.00 18.36 85 THR A O 1
ATOM 652 N N . ALA A 1 88 ? -29.761 22.626 26.731 1.00 20.21 86 ALA A N 1
ATOM 653 C CA . ALA A 1 88 ? -31.118 23.041 27.080 1.00 22.19 86 ALA A CA 1
ATOM 654 C C . ALA A 1 88 ? -31.986 23.074 25.818 1.00 23.10 86 ALA A C 1
ATOM 655 O O . ALA A 1 88 ? -31.472 23.267 24.709 1.00 21.84 86 ALA A O 1
ATOM 657 N N . TYR A 1 89 ? -33.303 22.941 25.970 1.00 24.64 87 TYR A N 1
ATOM 658 C CA . TYR A 1 89 ? -34.191 23.126 24.809 1.00 26.57 87 TYR A CA 1
ATOM 659 C C . TYR A 1 89 ? -34.001 24.473 24.112 1.00 26.96 87 TYR A C 1
ATOM 660 O O . TYR A 1 89 ? -34.107 24.573 22.877 1.00 28.10 87 TYR A O 1
ATOM 669 N N . ALA A 1 90 ? -33.680 25.512 24.879 1.00 26.62 88 ALA A N 1
ATOM 670 C CA . ALA A 1 90 ? -33.495 26.849 24.300 1.00 26.29 88 ALA A CA 1
ATOM 671 C C . ALA A 1 90 ? -32.256 26.937 23.398 1.00 26.15 88 ALA A C 1
ATOM 672 O O . ALA A 1 90 ? -32.097 27.911 22.628 1.00 24.46 88 ALA A O 1
ATOM 674 N N . ASP A 1 91 ? -31.385 25.926 23.488 1.00 24.48 89 ASP A N 1
ATOM 675 C CA . ASP A 1 91 ? -30.206 25.912 22.653 1.00 23.95 89 ASP A CA 1
ATOM 676 C C . ASP A 1 91 ? -30.175 24.805 21.586 1.00 22.28 89 ASP A C 1
ATOM 677 O O . ASP A 1 91 ? -29.103 24.573 21.026 1.00 21.88 89 ASP A O 1
ATOM 682 N N . ILE A 1 92 ? -31.312 24.165 21.284 1.00 21.78 90 ILE A N 1
ATOM 683 C CA . ILE A 1 92 ? -31.279 23.017 20.351 1.00 21.79 90 ILE A CA 1
ATOM 684 C C . ILE A 1 92 ? -30.787 23.362 18.933 1.00 20.44 90 ILE A C 1
ATOM 685 O O . ILE A 1 92 ? -30.177 22.512 18.256 1.00 19.26 90 ILE A O 1
ATOM 690 N N . ASP A 1 93 ? -31.010 24.604 18.498 1.00 18.92 91 ASP A N 1
ATOM 691 C CA . ASP A 1 93 ? -30.452 25.057 17.228 1.00 19.13 91 ASP A CA 1
ATOM 692 C C . ASP A 1 93 ? -28.921 24.980 17.238 1.00 18.72 91 ASP A C 1
ATOM 693 O O . ASP A 1 93 ? -28.300 24.588 16.257 1.00 17.60 91 ASP A O 1
ATOM 698 N N . LEU A 1 94 ? -28.313 25.374 18.348 1.00 18.77 92 LEU A N 1
ATOM 699 C CA . LEU A 1 94 ? -26.853 25.300 18.481 1.00 18.13 92 LEU A CA 1
ATOM 700 C C . LEU A 1 94 ? -26.349 23.850 18.608 1.00 18.27 92 LEU A C 1
ATOM 701 O O . LEU A 1 94 ? -25.281 23.534 18.099 1.00 17.33 92 LEU A O 1
ATOM 706 N N . ALA A 1 95 ? -27.140 22.971 19.225 1.00 17.59 93 ALA A N 1
ATOM 707 C CA . ALA A 1 95 ? -26.787 21.540 19.277 1.00 17.06 93 ALA A CA 1
ATOM 708 C C . ALA A 1 95 ? -26.799 20.926 17.864 1.00 17.48 93 ALA A C 1
ATOM 709 O O . ALA A 1 95 ? -25.873 20.222 17.500 1.00 16.30 93 ALA A O 1
ATOM 711 N N . VAL A 1 96 ? -27.812 21.250 17.063 1.00 16.43 94 VAL A N 1
ATOM 712 C CA . VAL A 1 96 ? -27.872 20.802 15.683 1.00 16.31 94 VAL A CA 1
ATOM 713 C C . VAL A 1 96 ? -26.653 21.344 14.922 1.00 16.44 94 VAL A C 1
ATOM 714 O O . VAL A 1 96 ? -26.021 20.612 14.176 1.00 15.75 94 VAL A O 1
ATOM 718 N N . ARG A 1 97 ? -26.293 22.608 15.124 1.00 16.43 95 ARG A N 1
ATOM 719 C CA . ARG A 1 97 ? -25.080 23.141 14.483 1.00 17.70 95 ARG A CA 1
ATOM 720 C C . ARG A 1 97 ? -23.850 22.368 14.953 1.00 16.93 95 ARG A C 1
ATOM 721 O O . ARG A 1 97 ? -22.949 22.086 14.154 1.00 17.32 95 ARG A O 1
ATOM 729 N N . GLY A 1 98 ? -23.827 22.003 16.239 1.00 15.85 96 GLY A N 1
ATOM 730 C CA . GLY A 1 98 ? -22.750 21.135 16.769 1.00 16.64 96 GLY A CA 1
ATOM 731 C C . GLY A 1 98 ? -22.572 19.832 15.996 1.00 16.51 96 GLY A C 1
ATOM 732 O O . GLY A 1 98 ? -21.434 19.444 15.679 1.00 17.30 96 GLY A O 1
ATOM 733 N N . ILE A 1 99 ? -23.680 19.139 15.714 1.00 15.36 97 ILE A N 1
ATOM 734 C CA . ILE A 1 99 ? -23.646 17.905 14.917 1.00 14.74 97 ILE A CA 1
ATOM 735 C C . ILE A 1 99 ? -23.001 18.225 13.555 1.00 15.64 97 ILE A C 1
ATOM 736 O O . ILE A 1 99 ? -22.137 17.495 13.037 1.00 15.86 97 ILE A O 1
ATOM 741 N N . LYS A 1 100 ? -23.450 19.310 12.952 1.00 15.30 98 LYS A N 1
ATOM 742 C CA . LYS A 1 100 ? -22.869 19.721 11.644 1.00 18.03 98 LYS A CA 1
ATOM 743 C C . LYS A 1 100 ? -21.362 19.929 11.740 1.00 19.37 98 LYS A C 1
ATOM 744 O O . LYS A 1 100 ? -20.622 19.687 10.767 1.00 21.02 98 LYS A O 1
ATOM 750 N N . GLU A 1 101 ? -20.920 20.369 12.903 1.00 20.32 99 GLU A N 1
ATOM 751 C CA . GLU A 1 101 ? -19.520 20.759 13.121 1.00 22.41 99 GLU A CA 1
ATOM 752 C C . GLU A 1 101 ? -18.711 19.632 13.783 1.00 23.05 99 GLU A C 1
ATOM 753 O O . GLU A 1 101 ? -17.578 19.844 14.241 1.00 24.53 99 GLU A O 1
ATOM 759 N N . GLY A 1 102 ? -19.315 18.445 13.869 1.00 22.02 100 GLY A N 1
ATOM 760 C CA . GLY A 1 102 ? -18.590 17.218 14.185 1.00 21.67 100 GLY A CA 1
ATOM 761 C C . GLY A 1 102 ? -18.814 16.621 15.575 1.00 21.13 100 GLY A C 1
ATOM 762 O O . GLY A 1 102 ? -18.147 15.645 15.929 1.00 21.95 100 GLY A O 1
ATOM 763 N N . ALA A 1 103 ? -19.724 17.191 16.376 1.00 18.85 101 ALA A N 1
ATOM 764 C CA . ALA A 1 103 ? -20.162 16.511 17.610 1.00 17.20 101 ALA A CA 1
ATOM 765 C C . ALA A 1 103 ? -20.744 15.119 17.304 1.00 16.90 101 ALA A C 1
ATOM 766 O O . ALA A 1 103 ? -21.434 14.932 16.299 1.00 16.45 101 ALA A O 1
ATOM 768 N N . SER A 1 104 ? -20.515 14.143 18.182 1.00 16.64 102 SER A N 1
ATOM 769 C CA . SER A 1 104 ? -20.994 12.789 17.959 1.00 17.85 102 SER A CA 1
ATOM 770 C C . SER A 1 104 ? -22.486 12.619 18.147 1.00 18.05 102 SER A C 1
ATOM 771 O O . SER A 1 104 ? -23.079 11.782 17.484 1.00 18.04 102 SER A O 1
ATOM 774 N N . ASP A 1 105 ? -23.076 13.386 19.081 1.00 16.09 103 ASP A N 1
ATOM 775 C CA . ASP A 1 105 ? -24.486 13.295 19.397 1.00 16.13 103 ASP A CA 1
ATOM 776 C C . ASP A 1 105 ? -24.814 14.447 20.339 1.00 16.20 103 ASP A C 1
ATOM 777 O O . ASP A 1 105 ? -23.929 15.223 20.705 1.00 15.27 103 ASP A O 1
ATOM 782 N N . PHE A 1 106 ? -26.084 14.561 20.692 1.00 15.85 104 PHE A N 1
ATOM 783 C CA . PHE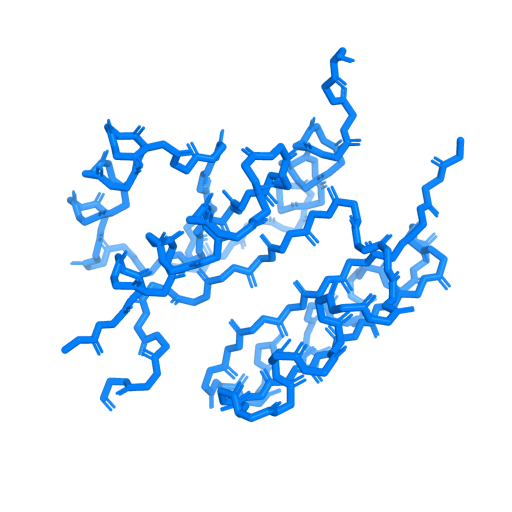 A 1 106 ? -26.463 15.472 21.780 1.00 15.82 104 PHE A CA 1
ATOM 784 C C . PHE A 1 106 ? -27.594 14.909 22.614 1.00 16.22 104 PHE A C 1
ATOM 785 O O . PHE A 1 106 ? -28.351 14.019 22.163 1.00 16.08 104 PHE A O 1
ATOM 793 N N . VAL A 1 107 ? -27.679 15.396 23.853 1.00 16.44 105 VAL A N 1
ATOM 794 C CA . VAL A 1 107 ? -28.707 15.000 24.808 1.00 15.84 105 VAL A CA 1
ATOM 795 C C . VAL A 1 107 ? -29.327 16.305 25.304 1.00 16.21 105 VAL A C 1
ATOM 796 O O . VAL A 1 107 ? -28.626 17.238 25.610 1.00 15.61 105 VAL A O 1
ATOM 800 N N . VAL A 1 108 ? -30.652 16.379 25.330 1.00 18.87 106 VAL A N 1
ATOM 801 C CA . VAL A 1 108 ? -31.307 17.631 25.732 1.00 21.00 106 VAL A CA 1
ATOM 802 C C . VAL A 1 108 ? -31.569 17.589 27.235 1.00 22.46 106 VAL A C 1
ATOM 803 O O . VAL A 1 108 ? -31.798 16.516 27.780 1.00 23.62 106 VAL A O 1
ATOM 807 N N . LYS A 1 109 ? -31.492 18.743 27.898 1.00 23.72 107 LYS A N 1
ATOM 808 C CA . LYS A 1 109 ? -31.900 18.873 29.306 1.00 25.62 107 LYS A CA 1
ATOM 809 C C . LYS A 1 109 ? -33.263 19.605 29.329 1.00 26.98 107 LYS A C 1
ATOM 810 O O . LYS A 1 109 ? -33.468 20.508 28.537 1.00 28.45 107 LYS A O 1
ATOM 816 N N . PRO A 1 110 ? -34.190 19.220 30.229 1.00 27.14 108 PRO A N 1
ATOM 817 C CA . PRO A 1 110 ? -34.076 18.115 31.173 1.00 26.31 108 PRO A CA 1
ATOM 818 C C . PRO A 1 110 ? -34.019 16.804 30.408 1.00 25.38 108 PRO A C 1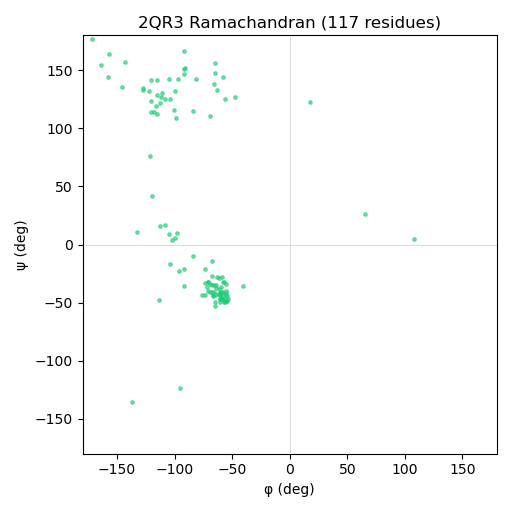
ATOM 819 O O . PRO A 1 110 ? -34.745 16.618 29.418 1.00 26.43 108 PRO A O 1
ATOM 823 N N . TRP A 1 111 ? -33.141 15.915 30.846 1.00 22.90 109 TRP A N 1
ATOM 824 C CA . TRP A 1 111 ? -32.900 14.656 30.165 1.00 22.38 109 TRP A CA 1
ATOM 825 C C . TRP A 1 111 ? -33.777 13.514 30.679 1.00 22.06 109 TRP A C 1
ATOM 826 O O . TRP A 1 111 ? -34.430 13.618 31.732 1.00 22.09 109 TRP A O 1
ATOM 837 N N . ASP A 1 112 ? -33.799 12.433 29.909 1.00 22.67 110 ASP A N 1
ATOM 838 C CA . ASP A 1 112 ? -34.361 11.181 30.357 1.00 23.32 110 ASP A CA 1
ATOM 839 C C . ASP A 1 112 ? -33.168 10.338 30.785 1.00 23.00 110 ASP A C 1
ATOM 840 O O . ASP A 1 112 ? -32.156 10.283 30.057 1.00 22.56 110 ASP A O 1
ATOM 845 N N . ASN A 1 113 ? -33.237 9.732 31.965 1.00 22.00 111 ASN A N 1
ATOM 846 C CA . ASN A 1 113 ? -32.072 9.041 32.534 1.00 23.19 111 ASN A CA 1
ATOM 847 C C . ASN A 1 113 ? -31.556 7.904 31.660 1.00 24.53 111 ASN A C 1
ATOM 848 O O . ASN A 1 113 ? -30.350 7.787 31.414 1.00 23.71 111 ASN A O 1
ATOM 853 N N . GLN A 1 114 ? -32.476 7.077 31.169 1.00 26.11 112 GLN A N 1
ATOM 854 C CA . GLN A 1 114 ? -32.050 5.963 30.305 1.00 28.44 112 GLN A CA 1
ATOM 855 C C . GLN A 1 114 ? -31.527 6.418 28.952 1.00 27.73 112 GLN A C 1
ATOM 856 O O . GLN A 1 114 ? -30.534 5.873 28.490 1.00 29.34 112 GLN A O 1
ATOM 862 N N . LYS A 1 115 ? -32.166 7.409 28.335 1.00 27.86 113 LYS A N 1
ATOM 863 C CA . LYS A 1 115 ? -31.683 8.009 27.090 1.00 28.24 113 LYS A CA 1
ATOM 864 C C . LYS A 1 115 ? -30.277 8.619 27.244 1.00 26.60 113 LYS A C 1
ATOM 865 O O . LYS A 1 115 ? -29.434 8.478 26.359 1.00 26.55 113 LYS A O 1
ATOM 871 N N . LEU A 1 116 ? -30.022 9.283 28.367 1.00 24.29 114 LEU A N 1
ATOM 872 C CA . LEU A 1 116 ? -28.706 9.878 28.602 1.00 22.34 114 LEU A CA 1
ATOM 873 C C . LEU A 1 116 ? -27.659 8.788 28.605 1.00 22.06 114 LEU A C 1
ATOM 874 O O . LEU A 1 116 ? -26.650 8.893 27.917 1.00 21.15 114 LEU A O 1
ATOM 879 N N . LEU A 1 117 ? -27.908 7.728 29.363 1.00 21.85 115 LEU A N 1
ATOM 880 C CA . LEU A 1 117 ? -26.933 6.640 29.464 1.00 22.63 115 LEU A CA 1
ATOM 881 C C . LEU A 1 117 ? -26.698 6.028 28.092 1.00 22.48 115 LEU A C 1
ATOM 882 O O . LEU A 1 117 ? -25.549 5.800 27.687 1.00 21.74 115 LEU A O 1
ATOM 887 N N . GLU A 1 118 ? -27.800 5.753 27.397 1.00 23.29 116 GLU A N 1
ATOM 888 C CA . GLU A 1 118 ? -27.750 5.075 26.109 1.00 23.60 116 GLU A CA 1
ATOM 889 C C . GLU A 1 118 ? -26.998 5.850 25.061 1.00 22.64 116 GLU A C 1
ATOM 890 O O . GLU A 1 118 ? -26.198 5.267 24.324 1.00 22.52 116 GLU A O 1
ATOM 896 N N . THR A 1 119 ? -27.239 7.159 25.008 1.00 20.97 117 THR A N 1
ATOM 897 C CA . THR A 1 119 ? -26.505 8.052 24.082 1.00 20.19 117 THR A CA 1
ATOM 898 C C . THR A 1 119 ? -25.020 7.996 24.363 1.00 19.97 117 THR A C 1
ATOM 899 O O . THR A 1 119 ? -24.222 7.951 23.427 1.00 19.47 117 THR A O 1
ATOM 903 N N . LEU A 1 120 ? -24.655 7.994 25.655 1.00 18.92 118 LEU A N 1
ATOM 904 C CA . LEU A 1 120 ? -23.231 8.041 26.030 1.00 19.54 118 LEU A CA 1
ATOM 905 C C . LEU A 1 120 ? -22.570 6.693 25.752 1.00 19.77 118 LEU A C 1
ATOM 906 O O . LEU A 1 120 ? -21.488 6.647 25.214 1.00 20.74 118 LEU A O 1
ATOM 911 N N . LEU A 1 121 ? -23.240 5.605 26.104 1.00 20.53 119 LEU A N 1
ATOM 912 C CA . LEU A 1 121 ? -22.699 4.274 25.756 1.00 21.39 119 LEU A CA 1
ATOM 913 C C . LEU A 1 121 ? -22.521 4.124 24.255 1.00 20.90 119 LEU A C 1
ATOM 914 O O . LEU A 1 121 ? -21.456 3.657 23.793 1.00 21.61 119 LEU A O 1
ATOM 919 N N . ASN A 1 122 ? -23.531 4.502 23.476 1.00 20.80 120 ASN A N 1
ATOM 920 C CA A ASN A 1 122 ? -23.411 4.427 22.019 0.50 21.22 120 ASN A CA 1
ATOM 921 C CA B ASN A 1 122 ? -23.415 4.444 22.009 0.50 21.39 120 ASN A CA 1
ATOM 922 C C . ASN A 1 122 ? -22.264 5.297 21.496 1.00 21.45 120 ASN A C 1
ATOM 923 O O . ASN A 1 122 ? -21.514 4.888 20.627 1.00 21.12 120 ASN A O 1
ATOM 932 N N . ALA A 1 123 ? -22.117 6.511 22.042 1.00 21.03 121 ALA A N 1
ATOM 933 C CA . ALA A 1 123 ? -21.055 7.408 21.567 1.00 21.24 121 ALA A CA 1
ATOM 934 C C . ALA A 1 123 ? -19.679 6.835 21.840 1.00 22.29 121 ALA A C 1
ATOM 935 O O . ALA A 1 123 ? -18.757 7.020 21.038 1.00 22.10 121 ALA A O 1
ATOM 937 N N . ALA A 1 124 ? -19.566 6.143 22.972 1.00 23.15 122 ALA A N 1
ATOM 938 C CA . ALA A 1 124 ? -18.331 5.528 23.447 1.00 26.10 122 ALA A CA 1
ATOM 939 C C . ALA A 1 124 ? -18.111 4.147 22.803 1.00 28.54 122 ALA A C 1
ATOM 940 O O . ALA A 1 124 ? -17.031 3.549 22.969 1.00 30.32 122 ALA A O 1
ATOM 942 N N . SER A 1 125 ? -19.129 3.651 22.099 1.00 30.18 123 SER A N 1
ATOM 943 C CA . SER A 1 125 ? -19.114 2.324 21.469 1.00 32.69 123 SER A CA 1
ATOM 944 C C . SER A 1 125 ? -19.291 2.404 19.955 1.00 34.36 123 SER A C 1
ATOM 945 O O . SER A 1 125 ? -20.032 1.596 19.350 1.00 35.22 123 SER A O 1
ATOM 948 N N . GLN A 1 126 ? -18.629 3.361 19.321 1.00 34.99 124 GLN A N 1
ATOM 949 C CA . GLN A 1 126 ? -18.635 3.354 17.863 1.00 37.56 124 GLN A CA 1
ATOM 950 C C . GLN A 1 126 ? -17.438 2.577 17.331 1.00 38.31 124 GLN A C 1
ATOM 951 O O . GLN A 1 126 ? -16.416 2.495 18.003 1.00 38.06 124 GLN A O 1
ATOM 957 N N . ALA A 1 127 ? -17.595 1.977 16.150 1.00 40.04 125 ALA A N 1
ATOM 958 C CA . ALA A 1 127 ? -16.523 1.217 15.514 1.00 41.58 125 ALA A CA 1
ATOM 959 C C . ALA A 1 127 ? -15.237 2.045 15.378 1.00 42.29 125 ALA A C 1
ATOM 960 O O . ALA A 1 127 ? -14.167 1.641 15.866 1.00 43.57 125 ALA A O 1
#

Solvent-accessible surface area: 6622 Å² total; per-residue (Å²): 162,34,20,14,0,0,0,1,1,52,80,132,45,15,14,98,32,0,48,126,55,0,115,140,89,7,96,97,18,26,47,15,33,40,53,117,48,4,53,57,22,14,159,113,46,124,20,55,0,0,0,0,7,3,44,0,60,98,142,64,0,25,75,46,0,104,54,5,42,159,130,62,191,135,14,27,0,0,0,2,0,38,136,95,26,76,98,58,0,68,120,0,72,164,87,40,8,58,57,58,8,30,38,115,64,86,86,109,143,0,14,87,17,0,47,94,7,19,76,139,158

Nearest PDB structures (foldseek):
  2qr3-assembly1_A  TM=1.008E+00  e=3.007E-23  Bacteroides fragilis YCH46
  4qyw-assembly1_A  TM=8.547E-01  e=1.690E-08  Thermotoga maritima MSB8
  6ont-assembly1_A-2  TM=8.669E-01  e=1.255E-07  Francisella tularensis subsp. novicida U112
  8gc6-assembly1_A  TM=8.912E-01  e=7.199E-07  Pseudomonas aeruginosa
  7pvk-assembly2_D  TM=8.673E-01  e=8.741E-07  Porphyromonas gingivalis W83